Protein AF-A0A024HM23-F1 (afdb_monomer_lite)

Organism: Pseudomonas knackmussii (strain DSM 6978 / CCUG 54928 / LMG 23759 / B13) (NCBI:txid1301098)

Structure (mmCIF, N/CA/C/O backbone):
data_AF-A0A024HM23-F1
#
_entry.id   AF-A0A024HM23-F1
#
loop_
_atom_site.group_PDB
_atom_site.id
_atom_site.type_symbol
_atom_site.label_atom_id
_atom_site.label_alt_id
_atom_site.label_comp_id
_atom_site.label_asym_id
_atom_site.label_entity_id
_atom_site.label_seq_id
_atom_site.pdbx_PDB_ins_code
_atom_site.Cartn_x
_atom_site.Cartn_y
_atom_site.Cartn_z
_atom_site.occupancy
_atom_site.B_iso_or_equiv
_atom_site.auth_seq_id
_atom_site.auth_comp_id
_atom_site.auth_asym_id
_atom_site.auth_atom_id
_atom_site.pdbx_PDB_model_num
ATOM 1 N N . MET A 1 1 ? -0.822 13.086 4.272 1.00 72.69 1 MET A N 1
ATOM 2 C CA . MET A 1 1 ? -1.415 11.740 4.347 1.00 72.69 1 MET A CA 1
ATOM 3 C C . MET A 1 1 ? -2.285 11.581 3.120 1.00 72.69 1 MET A C 1
ATOM 5 O O . MET A 1 1 ? -3.095 12.467 2.855 1.00 72.69 1 MET A O 1
ATOM 9 N N . ALA A 1 2 ? -2.054 10.538 2.334 1.00 81.75 2 ALA A N 1
ATOM 10 C CA . ALA A 1 2 ? -2.765 10.312 1.089 1.00 81.75 2 ALA A CA 1
ATOM 11 C C . ALA A 1 2 ? -4.104 9.614 1.351 1.00 81.75 2 ALA A C 1
ATOM 13 O O . ALA A 1 2 ? -4.236 8.798 2.263 1.00 81.75 2 ALA A O 1
ATOM 14 N N . HIS A 1 3 ? -5.097 9.933 0.527 1.00 86.19 3 HIS A N 1
ATOM 15 C CA . HIS A 1 3 ? -6.366 9.220 0.487 1.00 86.19 3 HIS A CA 1
ATOM 16 C C . HIS A 1 3 ? -6.540 8.633 -0.907 1.00 86.19 3 HIS A C 1
ATOM 18 O O . HIS A 1 3 ? -6.420 9.355 -1.898 1.00 86.19 3 HIS A O 1
ATOM 24 N N . PHE A 1 4 ? -6.790 7.329 -0.980 1.00 91.69 4 PHE A N 1
ATOM 25 C CA . PHE A 1 4 ? -6.980 6.633 -2.243 1.00 91.69 4 PHE A CA 1
ATOM 26 C C . PHE A 1 4 ? -8.408 6.109 -2.334 1.00 91.69 4 PHE A C 1
ATOM 28 O O . PHE A 1 4 ? -8.883 5.397 -1.453 1.00 91.69 4 PHE A O 1
ATOM 35 N N . GLU A 1 5 ? -9.067 6.412 -3.446 1.00 93.12 5 GLU A N 1
ATOM 36 C CA . GLU A 1 5 ? -10.294 5.725 -3.835 1.00 93.12 5 GLU A CA 1
ATOM 37 C C . GLU A 1 5 ? -9.961 4.318 -4.339 1.00 93.12 5 GLU A C 1
ATOM 39 O O . GLU A 1 5 ? -8.938 4.111 -5.001 1.00 93.12 5 GLU A O 1
ATOM 44 N N . LEU A 1 6 ? -10.846 3.350 -4.083 1.00 92.50 6 LEU A N 1
ATOM 45 C CA . LEU A 1 6 ? -10.607 1.945 -4.427 1.00 92.50 6 LEU A CA 1
ATOM 46 C C . LEU A 1 6 ? -10.224 1.720 -5.908 1.00 92.50 6 LEU A C 1
ATOM 48 O O . LEU A 1 6 ? -9.240 1.019 -6.147 1.00 92.50 6 LEU A O 1
ATOM 52 N N . PRO A 1 7 ? -10.904 2.312 -6.914 1.00 96.38 7 PRO A N 1
ATOM 53 C CA . PRO A 1 7 ? -10.519 2.125 -8.315 1.00 96.38 7 PRO A CA 1
ATOM 54 C C . PRO A 1 7 ? -9.100 2.624 -8.616 1.00 96.38 7 PRO A C 1
ATOM 56 O O . PRO A 1 7 ? -8.348 1.962 -9.331 1.00 96.38 7 PRO A O 1
ATOM 59 N N . SER A 1 8 ? -8.717 3.763 -8.035 1.00 95.00 8 SER A N 1
ATOM 60 C CA . SER A 1 8 ? -7.384 4.347 -8.199 1.00 95.00 8 SER A CA 1
ATOM 61 C C . SER A 1 8 ? -6.315 3.493 -7.520 1.00 95.00 8 SER A C 1
ATOM 63 O O . SER A 1 8 ? -5.261 3.267 -8.104 1.00 95.00 8 SER A O 1
ATOM 65 N N . ALA A 1 9 ? -6.597 2.964 -6.325 1.00 95.94 9 ALA A N 1
ATOM 66 C CA . ALA A 1 9 ? -5.700 2.054 -5.615 1.00 95.94 9 ALA A CA 1
ATOM 67 C C . ALA A 1 9 ? -5.495 0.734 -6.380 1.00 95.94 9 ALA A C 1
ATOM 69 O O . ALA A 1 9 ? -4.367 0.268 -6.520 1.00 95.94 9 ALA A O 1
ATOM 70 N N . ILE A 1 10 ? -6.567 0.156 -6.934 1.00 97.06 10 ILE A N 1
ATOM 71 C CA . ILE A 1 10 ? -6.495 -1.065 -7.753 1.00 97.06 10 ILE A CA 1
ATOM 72 C C . ILE A 1 10 ? -5.666 -0.832 -9.020 1.00 97.06 10 ILE A C 1
ATOM 74 O O . ILE A 1 10 ? -4.882 -1.697 -9.404 1.00 97.06 10 ILE A O 1
ATOM 78 N N . ALA A 1 11 ? -5.788 0.336 -9.657 1.00 97.44 11 ALA A N 1
ATOM 79 C CA . ALA A 1 11 ? -5.021 0.668 -10.860 1.00 97.44 11 ALA A CA 1
ATOM 80 C C . ALA A 1 11 ? -3.495 0.726 -10.628 1.00 97.44 11 ALA A C 1
ATOM 82 O O . ALA A 1 11 ? -2.725 0.659 -11.590 1.00 97.44 11 ALA A O 1
ATOM 83 N N . LEU A 1 12 ? -3.057 0.830 -9.368 1.00 97.25 12 LEU A N 1
ATOM 84 C CA . LEU A 1 12 ? -1.647 0.813 -8.980 1.00 97.25 12 LEU A CA 1
ATOM 85 C C . LEU A 1 12 ? -1.087 -0.603 -8.770 1.00 97.25 12 LEU A C 1
ATOM 87 O O . LEU A 1 12 ? 0.129 -0.756 -8.659 1.00 97.25 12 LEU A O 1
ATOM 91 N N . LEU A 1 13 ? -1.925 -1.646 -8.743 1.00 97.62 13 LEU A N 1
ATOM 92 C CA . LEU A 1 13 ? -1.455 -3.027 -8.608 1.00 97.62 13 LEU A CA 1
ATOM 93 C C . LEU A 1 13 ? -0.494 -3.395 -9.742 1.00 97.62 13 LEU A C 1
ATOM 95 O O . LEU A 1 13 ? -0.763 -3.172 -10.924 1.00 97.62 13 LEU A O 1
ATOM 99 N N . GLY A 1 14 ? 0.647 -3.977 -9.381 1.00 96.62 14 GLY A N 1
ATOM 100 C CA . GLY A 1 14 ? 1.699 -4.306 -10.330 1.00 96.62 14 GLY A CA 1
ATOM 101 C C . GLY A 1 14 ? 2.336 -3.071 -10.971 1.00 96.62 14 GLY A C 1
ATOM 102 O O . GLY A 1 14 ? 2.848 -3.167 -12.086 1.00 96.62 14 GLY A O 1
ATOM 103 N N . LYS A 1 15 ? 2.304 -1.906 -10.324 1.00 97.50 15 LYS A N 1
ATOM 104 C CA . LYS A 1 15 ? 3.129 -0.752 -10.697 1.00 97.50 15 LYS A CA 1
ATOM 105 C C . LYS A 1 15 ? 4.306 -0.631 -9.748 1.00 97.50 15 LYS A C 1
ATOM 107 O O . LYS A 1 15 ? 4.230 -1.021 -8.584 1.00 97.50 15 LYS A O 1
ATOM 112 N N . THR A 1 16 ? 5.398 -0.108 -10.285 1.00 97.06 16 THR A N 1
ATOM 113 C CA . THR A 1 16 ? 6.493 0.391 -9.469 1.00 97.06 16 THR A CA 1
ATOM 114 C C . THR A 1 16 ? 6.201 1.850 -9.161 1.00 97.06 16 THR A C 1
ATOM 116 O O . THR A 1 16 ? 5.766 2.600 -10.039 1.00 97.06 16 THR A O 1
ATOM 119 N N . VAL A 1 17 ? 6.368 2.225 -7.902 1.00 96.06 17 VAL A N 1
ATOM 120 C CA . VAL A 1 17 ? 6.064 3.562 -7.415 1.00 96.06 17 VAL A CA 1
ATOM 121 C C . VAL A 1 17 ? 7.218 4.093 -6.586 1.00 96.06 17 VAL A C 1
ATOM 123 O O . VAL A 1 17 ? 7.861 3.351 -5.849 1.00 96.06 17 VAL A O 1
ATOM 126 N N . GLU A 1 18 ? 7.449 5.390 -6.704 1.00 95.62 18 GLU A N 1
ATOM 127 C CA . GLU A 1 18 ? 8.206 6.163 -5.733 1.00 95.62 18 GLU A CA 1
ATOM 128 C C . GLU A 1 18 ? 7.224 6.705 -4.694 1.00 95.62 18 GLU A C 1
ATOM 130 O O . GLU A 1 18 ? 6.183 7.275 -5.047 1.00 95.62 18 GLU A O 1
ATOM 135 N N . VAL A 1 19 ? 7.537 6.492 -3.420 1.00 94.19 19 VAL A N 1
ATOM 136 C CA . VAL A 1 19 ? 6.688 6.875 -2.295 1.00 94.19 19 VAL A CA 1
ATOM 137 C C . VAL A 1 19 ? 7.468 7.806 -1.388 1.00 94.19 19 VAL A C 1
ATOM 139 O O . VAL A 1 19 ? 8.563 7.483 -0.942 1.00 94.19 19 VAL A O 1
ATOM 142 N N . GLU A 1 20 ? 6.874 8.958 -1.107 1.00 93.94 20 GLU A N 1
ATOM 143 C CA . GLU A 1 20 ? 7.336 9.888 -0.089 1.00 93.94 20 GLU A CA 1
ATOM 144 C C . GLU A 1 20 ? 6.573 9.593 1.206 1.00 93.94 20 GLU A C 1
ATOM 146 O O . GLU A 1 20 ? 5.339 9.662 1.225 1.00 93.94 20 GLU A O 1
ATOM 151 N N . LEU A 1 21 ? 7.287 9.262 2.279 1.00 90.94 21 LEU A N 1
ATOM 152 C CA . LEU A 1 21 ? 6.723 8.889 3.573 1.00 90.94 21 LEU A CA 1
ATOM 153 C C . LEU A 1 21 ? 6.874 10.005 4.603 1.00 90.94 21 LEU A C 1
ATOM 155 O O . LEU A 1 21 ? 7.898 10.682 4.672 1.00 90.94 21 LEU A O 1
ATOM 159 N N . THR A 1 22 ? 5.852 10.162 5.441 1.00 83.50 22 THR A N 1
ATOM 160 C CA . THR A 1 22 ? 5.917 10.992 6.646 1.00 83.50 22 THR A CA 1
ATOM 161 C C . THR A 1 22 ? 6.456 10.159 7.801 1.00 83.50 22 THR A C 1
ATOM 163 O O . THR A 1 22 ? 5.888 9.114 8.118 1.00 83.50 22 THR A O 1
ATOM 166 N N . TRP A 1 23 ? 7.507 10.639 8.460 1.00 76.94 23 TRP A N 1
ATOM 167 C CA . TRP A 1 23 ? 8.007 10.084 9.715 1.00 76.94 23 TRP A CA 1
ATOM 168 C C . TRP A 1 23 ? 7.745 11.101 10.825 1.00 76.94 23 TRP A C 1
ATOM 170 O O . TRP A 1 23 ? 8.086 12.269 10.684 1.00 76.94 23 TRP A O 1
ATOM 180 N N . GLU A 1 24 ? 7.087 10.691 11.913 1.00 69.62 24 GLU A N 1
ATOM 181 C CA . GLU A 1 24 ? 6.734 11.623 13.000 1.00 69.62 24 GLU A CA 1
ATOM 182 C C . GLU A 1 24 ? 7.973 12.198 13.705 1.00 69.62 24 GLU A C 1
ATOM 184 O O . GLU A 1 24 ? 7.928 13.305 14.239 1.00 69.62 24 GLU A O 1
ATOM 189 N N . GLU A 1 25 ? 9.083 11.459 13.672 1.00 74.38 25 GLU A N 1
ATOM 190 C CA . GLU A 1 25 ? 10.328 11.787 14.370 1.00 74.38 25 GLU A CA 1
ATOM 191 C C . GLU A 1 25 ? 11.355 12.518 13.487 1.00 74.38 25 GLU A C 1
ATOM 193 O O . GLU A 1 25 ? 12.297 13.104 14.022 1.00 74.38 25 GLU A O 1
ATOM 198 N N . ASP A 1 26 ? 11.174 12.532 12.159 1.00 69.56 26 ASP A N 1
ATOM 199 C CA . ASP A 1 26 ? 12.109 13.150 11.213 1.00 69.56 26 ASP A CA 1
ATOM 200 C C . ASP A 1 26 ? 11.378 14.112 10.254 1.00 69.56 26 ASP A C 1
ATOM 202 O O . ASP A 1 26 ? 10.492 13.692 9.504 1.00 69.56 26 ASP A O 1
ATOM 206 N N . PRO A 1 27 ? 11.724 15.416 10.242 1.00 66.62 27 PRO A N 1
ATOM 207 C CA . PRO A 1 27 ? 11.143 16.364 9.297 1.00 66.62 27 PRO A CA 1
ATOM 208 C C . PRO A 1 27 ? 11.529 16.089 7.835 1.00 66.62 27 PRO A C 1
ATOM 210 O O . PRO A 1 27 ? 10.880 16.637 6.936 1.00 66.62 27 PRO A O 1
ATOM 213 N N . GLN A 1 28 ? 12.575 15.299 7.568 1.00 71.88 28 GLN A N 1
ATOM 214 C CA . GLN A 1 28 ? 12.924 14.894 6.212 1.00 71.88 28 GLN A CA 1
ATOM 215 C C . GLN A 1 28 ? 12.086 13.683 5.780 1.00 71.88 28 GLN A C 1
ATOM 217 O O . GLN A 1 28 ? 12.108 12.642 6.432 1.00 71.88 28 GLN A O 1
ATOM 222 N N . PRO A 1 29 ? 11.344 13.793 4.665 1.00 75.00 29 PRO A N 1
ATOM 223 C CA . PRO A 1 29 ? 10.572 12.673 4.164 1.00 75.00 29 PRO A CA 1
ATOM 224 C C . PRO A 1 29 ? 11.504 11.568 3.662 1.00 75.00 29 PRO A C 1
ATOM 226 O O . PRO A 1 29 ? 12.400 11.817 2.851 1.00 75.00 29 PRO A O 1
ATOM 229 N N . LEU A 1 30 ? 11.257 10.337 4.104 1.00 85.00 30 LEU A N 1
ATOM 230 C CA . LEU A 1 30 ? 11.888 9.162 3.516 1.00 85.00 30 LEU A CA 1
ATOM 231 C C . LEU A 1 30 ? 11.282 8.924 2.129 1.00 85.00 30 LEU A C 1
ATOM 233 O O . LEU A 1 30 ? 10.059 8.888 1.986 1.00 85.00 30 LEU A O 1
ATOM 237 N N . VAL A 1 31 ? 12.129 8.744 1.117 1.00 89.38 31 VAL A N 1
ATOM 238 C CA . VAL A 1 31 ? 11.702 8.379 -0.239 1.00 89.38 31 VAL A CA 1
ATOM 239 C C . VAL A 1 31 ? 12.182 6.968 -0.541 1.00 89.38 31 VAL A C 1
ATOM 241 O O . VAL A 1 31 ? 13.373 6.689 -0.416 1.00 89.38 31 VAL A O 1
ATOM 244 N N . CYS A 1 32 ? 11.269 6.088 -0.946 1.00 89.31 32 CYS A N 1
ATOM 245 C CA . CYS A 1 32 ? 11.587 4.715 -1.334 1.00 89.31 32 CYS A CA 1
ATOM 246 C C . CYS A 1 32 ? 10.913 4.325 -2.655 1.00 89.31 32 CYS A C 1
ATOM 248 O O . CYS A 1 32 ? 9.883 4.887 -3.040 1.00 89.31 32 CYS A O 1
ATOM 250 N N . GLN A 1 33 ? 11.504 3.356 -3.357 1.00 93.69 33 GLN A N 1
ATOM 251 C CA . GLN A 1 33 ? 10.938 2.772 -4.570 1.00 93.69 33 GLN A CA 1
ATOM 252 C C . GLN A 1 33 ? 10.449 1.364 -4.272 1.00 93.69 33 GLN A C 1
ATOM 254 O O . GLN A 1 33 ? 11.192 0.518 -3.790 1.00 93.69 33 GLN A O 1
ATOM 259 N N . THR A 1 34 ? 9.183 1.100 -4.566 1.00 95.25 34 THR A N 1
ATOM 260 C CA . THR A 1 34 ? 8.584 -0.185 -4.229 1.00 95.25 34 THR A CA 1
ATOM 261 C C . THR A 1 34 ? 7.583 -0.641 -5.277 1.00 95.25 34 THR A C 1
ATOM 263 O O . THR A 1 34 ? 7.011 0.151 -6.033 1.00 95.25 34 THR A O 1
ATOM 266 N N . ARG A 1 35 ? 7.374 -1.952 -5.355 1.00 96.75 35 ARG A N 1
ATOM 267 C CA . ARG A 1 35 ? 6.396 -2.582 -6.239 1.00 96.75 35 ARG A CA 1
ATOM 268 C C . ARG A 1 35 ? 5.116 -2.845 -5.463 1.00 96.75 35 ARG A C 1
ATOM 270 O O . ARG A 1 35 ? 5.137 -3.600 -4.498 1.00 96.75 35 ARG A O 1
ATOM 277 N N . ILE A 1 36 ? 3.985 -2.316 -5.923 1.00 97.50 36 ILE A N 1
ATOM 278 C CA . ILE A 1 36 ? 2.686 -2.635 -5.318 1.00 97.50 36 ILE A CA 1
ATOM 279 C C . ILE A 1 36 ? 2.236 -4.015 -5.804 1.00 97.50 36 ILE A C 1
ATOM 281 O O . ILE A 1 36 ? 2.086 -4.244 -7.006 1.00 97.50 36 ILE A O 1
ATOM 285 N N . VAL A 1 37 ? 1.992 -4.931 -4.870 1.00 97.19 37 VAL A N 1
ATOM 286 C CA . VAL A 1 37 ? 1.591 -6.323 -5.147 1.00 97.19 37 VAL A CA 1
ATOM 287 C C . VAL A 1 37 ? 0.226 -6.690 -4.566 1.00 97.19 37 VAL A C 1
ATOM 289 O O . VAL A 1 37 ? -0.346 -7.708 -4.948 1.00 97.19 37 VAL A O 1
ATOM 292 N N . GLY A 1 38 ? -0.330 -5.855 -3.691 1.00 97.81 38 GLY A N 1
ATOM 293 C CA . GLY A 1 38 ? -1.660 -6.047 -3.124 1.00 97.81 38 GLY A CA 1
ATOM 294 C C . GLY A 1 38 ? -2.174 -4.797 -2.419 1.00 97.81 38 GLY A C 1
ATOM 295 O O . GLY A 1 38 ? -1.495 -3.772 -2.366 1.00 97.81 38 GLY A O 1
ATOM 296 N N . LEU A 1 39 ? -3.383 -4.890 -1.873 1.00 96.88 39 LEU A N 1
ATOM 297 C CA . LEU A 1 39 ? -3.944 -3.876 -0.988 1.00 96.88 39 LEU A CA 1
ATOM 298 C C . LEU A 1 39 ? -4.860 -4.512 0.058 1.00 96.88 39 LEU A C 1
ATOM 300 O O . LEU A 1 39 ? -5.537 -5.502 -0.227 1.00 96.88 39 LEU A O 1
ATOM 304 N N . ALA A 1 40 ? -4.922 -3.894 1.231 1.00 96.50 40 ALA A N 1
ATOM 305 C CA . ALA A 1 40 ? -5.971 -4.106 2.213 1.00 96.50 40 ALA A CA 1
ATOM 306 C C . ALA A 1 40 ? -6.873 -2.870 2.242 1.00 96.50 40 ALA A C 1
ATOM 308 O O . ALA A 1 40 ? -6.398 -1.735 2.324 1.00 96.50 40 ALA A O 1
ATOM 309 N N . ILE A 1 41 ? -8.185 -3.088 2.161 1.00 94.75 41 ILE A N 1
ATOM 310 C CA . ILE A 1 41 ? -9.179 -2.012 2.155 1.00 94.75 41 ILE A CA 1
ATOM 311 C C . ILE A 1 41 ? -9.794 -1.832 3.534 1.00 94.75 41 ILE A C 1
ATOM 313 O O . ILE A 1 41 ? -9.891 -2.781 4.313 1.00 94.75 41 ILE A O 1
ATOM 317 N N . LYS A 1 42 ? -10.267 -0.615 3.805 1.00 94.00 42 LYS A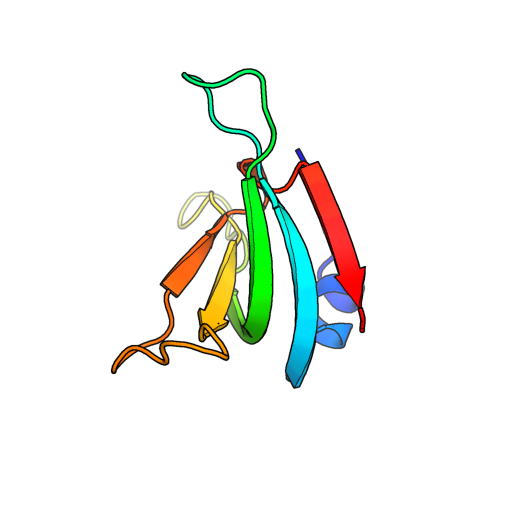 N 1
ATOM 318 C CA . LYS A 1 42 ? -11.080 -0.347 4.986 1.00 94.00 42 LYS A CA 1
ATOM 319 C C . LYS A 1 42 ? -12.386 -1.142 4.914 1.00 94.00 42 LYS A C 1
ATOM 321 O O . LYS A 1 42 ? -13.084 -1.109 3.901 1.00 94.00 42 LYS A O 1
ATOM 326 N N . VAL A 1 43 ? -12.726 -1.796 6.018 1.00 94.69 43 VAL A N 1
ATOM 327 C CA . VAL A 1 43 ? -14.021 -2.428 6.265 1.00 94.69 43 VAL A CA 1
ATOM 328 C C . VAL A 1 43 ? -14.507 -1.924 7.615 1.00 94.69 43 VAL A C 1
ATOM 330 O O . VAL A 1 43 ? -13.916 -2.250 8.643 1.00 94.69 43 VAL A O 1
ATOM 333 N N . GLU A 1 44 ? -15.553 -1.100 7.599 1.00 93.00 44 GLU A N 1
ATOM 334 C CA . GLU A 1 44 ? -16.043 -0.393 8.785 1.00 93.00 44 GLU A CA 1
ATOM 335 C C . GLU A 1 44 ? -16.332 -1.353 9.949 1.00 93.00 44 GLU A C 1
ATOM 337 O O . GLU A 1 44 ? -17.055 -2.340 9.800 1.00 93.00 44 GLU A O 1
ATOM 342 N N . GLY A 1 45 ? -15.726 -1.075 11.106 1.00 94.50 45 GLY A N 1
ATOM 343 C CA . GLY A 1 45 ? -15.866 -1.877 12.324 1.00 94.50 45 GLY A CA 1
ATOM 344 C C . GLY A 1 45 ? -15.034 -3.165 12.355 1.00 94.50 45 GLY A C 1
ATOM 345 O O . GLY A 1 45 ? -15.078 -3.879 13.355 1.00 94.50 45 GLY A O 1
ATOM 346 N N . ILE A 1 46 ? -14.273 -3.466 11.297 1.00 96.19 46 ILE A N 1
ATOM 347 C CA . ILE A 1 46 ? -13.415 -4.660 11.202 1.00 96.19 46 ILE A CA 1
ATOM 348 C C . ILE A 1 46 ? -11.954 -4.261 11.000 1.00 96.19 46 ILE A C 1
ATOM 350 O O . ILE A 1 46 ? -11.072 -4.746 11.7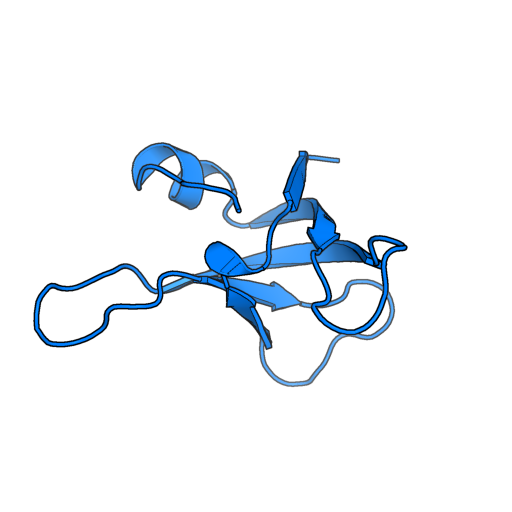07 1.00 96.19 46 ILE A O 1
ATOM 354 N N . TYR A 1 47 ? -11.690 -3.385 10.033 1.00 94.62 47 TYR A N 1
ATOM 355 C CA . TYR A 1 47 ? -10.345 -2.969 9.669 1.00 94.62 47 TYR A CA 1
ATOM 356 C C . TYR A 1 47 ? -10.339 -1.524 9.175 1.00 94.62 47 TYR A C 1
ATOM 358 O O . TYR A 1 47 ? -10.956 -1.204 8.163 1.00 94.62 47 TYR A O 1
ATOM 366 N N . GLU A 1 48 ? -9.623 -0.649 9.876 1.00 94.38 48 GLU A N 1
ATOM 367 C CA . GLU A 1 48 ? -9.721 0.806 9.681 1.00 94.38 48 GLU A CA 1
ATOM 368 C C . GLU A 1 48 ? -8.499 1.430 8.990 1.00 94.38 48 GLU A C 1
ATOM 370 O O . GLU A 1 48 ? -8.526 2.614 8.663 1.00 94.38 48 GLU A O 1
ATOM 375 N N . ASN A 1 49 ? -7.443 0.647 8.737 1.00 94.88 49 ASN A N 1
ATOM 376 C CA . ASN A 1 49 ? -6.133 1.153 8.312 1.00 94.88 49 ASN A CA 1
ATOM 377 C C . ASN A 1 49 ? -5.763 0.680 6.896 1.00 94.88 49 ASN A C 1
ATOM 379 O O . ASN A 1 49 ? -4.899 -0.183 6.745 1.00 94.88 49 ASN A O 1
ATOM 383 N N . PRO A 1 50 ? -6.411 1.204 5.841 1.00 96.31 50 PRO A N 1
ATOM 384 C CA . PRO A 1 50 ? -6.128 0.772 4.480 1.00 96.31 50 PRO A CA 1
ATOM 385 C C . PRO A 1 50 ? -4.658 1.015 4.109 1.00 96.31 50 PRO A C 1
ATOM 387 O O . PRO A 1 50 ? -4.058 2.035 4.471 1.00 96.31 50 PRO A O 1
ATOM 390 N N . HIS A 1 51 ? -4.080 0.058 3.390 1.00 97.31 51 HIS A N 1
ATOM 391 C CA . HIS A 1 51 ? -2.664 0.052 3.042 1.00 97.31 51 HIS A CA 1
ATOM 392 C C . HIS A 1 51 ? -2.409 -0.727 1.751 1.00 97.31 51 HIS A C 1
ATOM 394 O O . HIS A 1 51 ? -3.210 -1.570 1.337 1.00 97.31 51 HIS A O 1
ATOM 400 N N . PHE A 1 52 ? -1.278 -0.447 1.111 1.00 97.62 52 PHE A N 1
ATOM 401 C CA . PHE A 1 52 ? -0.752 -1.294 0.044 1.00 97.62 52 PHE A CA 1
ATOM 402 C C . PHE A 1 52 ? 0.115 -2.402 0.628 1.00 97.62 52 PHE A C 1
ATOM 404 O O . PHE A 1 52 ? 0.752 -2.213 1.657 1.00 97.62 52 PHE A O 1
ATOM 411 N N . LEU A 1 53 ? 0.167 -3.534 -0.063 1.00 97.69 53 LEU A N 1
ATOM 412 C CA . LEU A 1 53 ? 1.201 -4.538 0.141 1.00 97.69 53 LEU A CA 1
ATOM 413 C C . LEU A 1 53 ? 2.280 -4.314 -0.906 1.00 97.69 53 LEU A C 1
ATOM 415 O O . LEU A 1 53 ? 1.972 -4.289 -2.106 1.00 97.69 53 LEU A O 1
ATOM 419 N N . THR A 1 54 ? 3.517 -4.137 -0.463 1.00 96.62 54 THR A N 1
ATOM 420 C CA . THR A 1 54 ? 4.612 -3.715 -1.330 1.00 96.62 54 THR A CA 1
ATOM 421 C C . THR A 1 54 ? 5.854 -4.580 -1.170 1.00 96.62 54 THR A C 1
ATOM 423 O O . THR A 1 54 ? 6.064 -5.199 -0.133 1.00 96.62 54 THR A O 1
ATOM 426 N N . VAL A 1 55 ? 6.667 -4.659 -2.219 1.00 95.62 55 VAL A N 1
ATOM 427 C CA . VAL A 1 55 ? 7.949 -5.374 -2.209 1.00 95.62 55 VAL A CA 1
ATOM 428 C C . VAL A 1 55 ? 9.031 -4.401 -2.642 1.00 95.62 55 VAL A C 1
ATOM 430 O O . VAL A 1 55 ? 8.913 -3.787 -3.707 1.00 95.62 55 VAL A O 1
ATOM 433 N N . ASP A 1 56 ? 10.057 -4.253 -1.809 1.00 90.12 56 ASP A N 1
ATOM 434 C CA . ASP A 1 56 ? 11.251 -3.488 -2.155 1.00 90.12 56 ASP A CA 1
ATOM 435 C C . ASP A 1 56 ? 11.934 -4.103 -3.387 1.00 90.12 56 ASP A C 1
ATOM 437 O O . ASP A 1 56 ? 11.988 -5.325 -3.553 1.00 90.12 56 ASP A O 1
ATOM 441 N N . ILE A 1 57 ? 12.368 -3.246 -4.306 1.00 83.88 57 ILE A N 1
ATOM 442 C CA . ILE A 1 57 ? 12.945 -3.675 -5.583 1.00 83.88 57 ILE A CA 1
ATOM 443 C C . ILE A 1 57 ? 14.427 -4.016 -5.438 1.00 83.88 57 ILE A C 1
ATOM 445 O O . ILE A 1 57 ? 14.906 -4.913 -6.136 1.00 83.88 57 ILE A O 1
ATOM 449 N N . ASP A 1 58 ? 15.122 -3.332 -4.536 1.00 83.12 58 ASP A N 1
ATOM 450 C CA . ASP A 1 58 ? 16.549 -3.492 -4.297 1.00 83.12 58 ASP A CA 1
ATOM 451 C C . ASP A 1 58 ? 16.806 -4.599 -3.264 1.00 83.12 58 ASP A C 1
ATOM 453 O O . ASP A 1 58 ? 17.735 -5.395 -3.420 1.00 83.12 58 ASP A O 1
ATOM 457 N N . GLU A 1 59 ? 15.934 -4.720 -2.259 1.00 83.81 59 GLU A N 1
ATOM 458 C CA . GLU A 1 59 ? 16.030 -5.716 -1.187 1.00 83.81 59 GLU A CA 1
ATOM 459 C C . GLU A 1 59 ? 14.703 -6.473 -0.970 1.00 83.81 59 GLU A C 1
ATOM 461 O O . GLU A 1 59 ? 14.044 -6.322 0.062 1.00 83.81 59 GLU A O 1
ATOM 466 N N . PRO A 1 60 ? 14.278 -7.330 -1.921 1.00 78.62 60 PRO A N 1
ATOM 467 C CA . PRO A 1 60 ? 13.001 -8.025 -1.826 1.00 78.62 60 PRO A CA 1
ATOM 468 C C . PRO A 1 60 ? 12.969 -8.969 -0.620 1.00 78.62 60 PRO A C 1
ATOM 470 O O . PRO A 1 60 ? 13.683 -9.976 -0.552 1.00 78.62 60 PRO A O 1
ATOM 473 N N . SER A 1 61 ? 12.086 -8.667 0.326 1.00 83.75 61 SER A N 1
ATOM 474 C CA . SER A 1 61 ? 11.811 -9.518 1.475 1.00 83.75 61 SER A CA 1
ATOM 475 C C . SER A 1 61 ? 10.981 -10.748 1.073 1.00 83.75 61 SER A C 1
ATOM 477 O O . SER A 1 61 ? 10.392 -10.840 -0.007 1.00 83.75 61 SER A O 1
ATOM 479 N N . ARG A 1 62 ? 10.945 -11.761 1.950 1.00 87.94 62 ARG A N 1
ATOM 480 C CA . ARG A 1 62 ? 10.227 -13.023 1.686 1.00 87.94 62 ARG A CA 1
ATOM 481 C C . ARG A 1 62 ? 8.712 -12.828 1.524 1.00 87.94 62 ARG A C 1
ATOM 483 O O . ARG A 1 62 ? 8.072 -13.638 0.854 1.00 87.94 62 ARG A O 1
ATOM 490 N N . TYR A 1 63 ? 8.148 -11.808 2.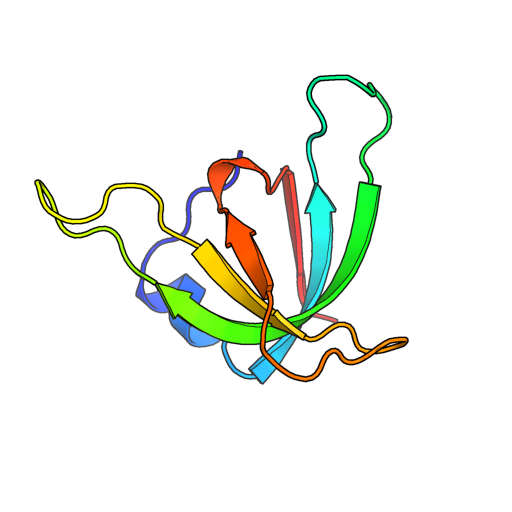165 1.00 92.94 63 TYR A N 1
ATOM 491 C CA . TYR A 1 63 ? 6.721 -11.500 2.157 1.00 92.94 63 TYR A CA 1
ATOM 492 C C . TYR A 1 63 ? 6.523 -9.996 1.959 1.00 92.94 63 TYR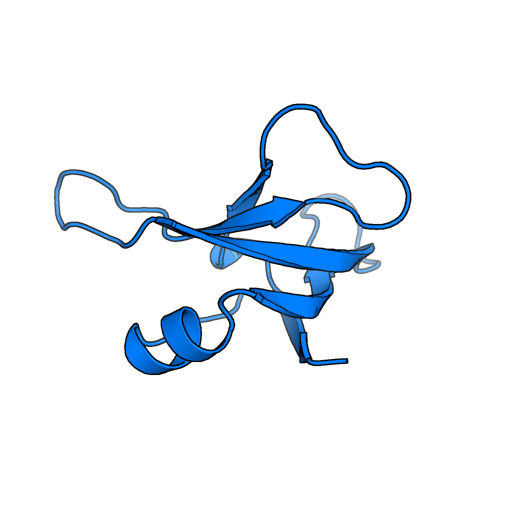 A C 1
ATOM 494 O O . TYR A 1 63 ? 7.346 -9.241 2.459 1.00 92.94 63 TYR A O 1
ATOM 502 N N . PRO A 1 64 ? 5.443 -9.557 1.289 1.00 95.62 64 PRO A N 1
ATOM 503 C CA . PRO A 1 64 ? 5.172 -8.134 1.118 1.00 95.62 64 PRO A CA 1
ATOM 504 C C . PRO A 1 64 ? 5.027 -7.398 2.452 1.00 95.62 64 PRO A C 1
ATOM 506 O O . PRO A 1 64 ? 4.489 -7.948 3.413 1.00 95.62 64 PRO A O 1
ATOM 509 N N . GLU A 1 65 ? 5.452 -6.142 2.465 1.00 94.81 65 GLU A N 1
ATOM 510 C CA . GLU A 1 65 ? 5.361 -5.238 3.609 1.00 94.81 65 GLU A CA 1
ATOM 511 C C . GLU A 1 65 ? 4.132 -4.332 3.507 1.00 94.81 65 GLU A C 1
ATOM 513 O O . GLU A 1 65 ? 3.616 -4.073 2.416 1.00 94.81 65 GLU A O 1
ATOM 518 N N . GLU A 1 66 ? 3.646 -3.868 4.657 1.00 96.06 66 GLU A N 1
ATOM 519 C CA . GLU A 1 66 ? 2.482 -2.989 4.751 1.00 96.06 66 GLU A CA 1
ATOM 520 C C . GLU A 1 66 ? 2.897 -1.525 4.558 1.00 96.06 66 GLU A C 1
ATOM 522 O O . GLU A 1 66 ? 3.727 -0.993 5.291 1.00 96.06 66 GLU A O 1
ATOM 527 N N . LEU A 1 67 ? 2.268 -0.850 3.598 1.00 95.00 67 LEU A N 1
ATOM 528 C CA . LEU A 1 67 ? 2.460 0.568 3.316 1.00 95.00 67 LEU A CA 1
ATOM 529 C C . LEU A 1 67 ? 1.160 1.334 3.56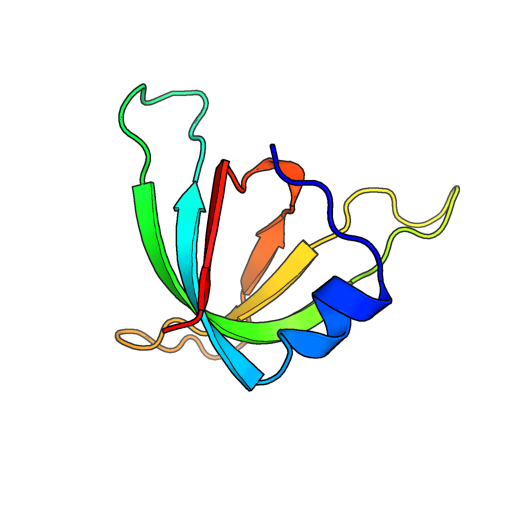9 1.00 95.00 67 LEU A C 1
ATOM 531 O O . LEU A 1 67 ? 0.287 1.433 2.693 1.00 95.00 67 LEU A O 1
ATOM 535 N N . PHE A 1 68 ? 1.011 1.865 4.780 1.00 95.06 68 PHE A N 1
ATOM 536 C CA . PHE A 1 68 ? -0.220 2.527 5.199 1.00 95.06 68 PHE A CA 1
ATOM 537 C C . PHE A 1 68 ? -0.440 3.847 4.471 1.00 95.06 68 PHE A C 1
ATOM 539 O O . PHE A 1 68 ? 0.446 4.696 4.396 1.00 95.06 68 PHE A O 1
ATOM 546 N N . TRP A 1 69 ? -1.666 4.075 3.990 1.00 94.94 69 TRP A N 1
ATOM 547 C CA . TRP A 1 69 ? -2.007 5.319 3.286 1.00 94.94 69 TRP A CA 1
ATOM 548 C C . TRP A 1 69 ? -1.817 6.558 4.164 1.00 94.94 69 TRP A C 1
ATOM 550 O O . TRP A 1 69 ? -1.468 7.636 3.678 1.00 94.94 69 TRP A O 1
ATOM 560 N N . SER A 1 70 ? -1.983 6.380 5.475 1.00 92.69 70 SER A N 1
ATOM 561 C CA . SER A 1 70 ? -1.711 7.391 6.489 1.00 92.69 70 SER A CA 1
ATOM 562 C C . SER A 1 70 ? -0.259 7.876 6.467 1.00 92.69 70 SER A C 1
ATOM 564 O O . SER A 1 70 ? -0.017 9.063 6.658 1.00 92.69 70 SER A O 1
ATOM 566 N N . GLN A 1 71 ? 0.695 6.997 6.172 1.00 92.00 71 GLN A N 1
ATOM 567 C CA . GLN A 1 7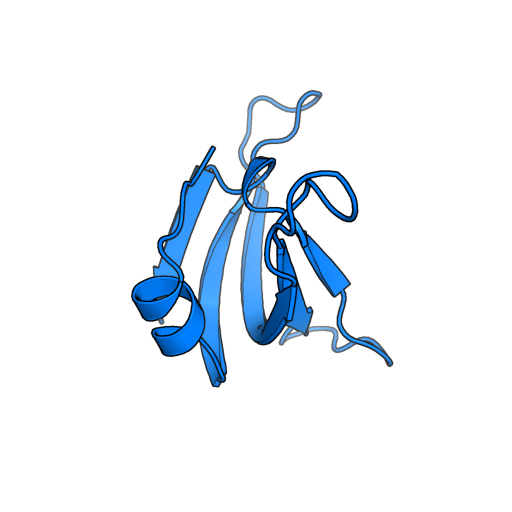1 ? 2.123 7.315 6.147 1.00 92.00 71 GLN A CA 1
ATOM 568 C C . GLN A 1 71 ? 2.569 7.913 4.811 1.00 92.00 71 GLN A C 1
ATOM 570 O O . GLN A 1 71 ? 3.625 8.534 4.740 1.00 92.00 71 GLN A O 1
ATOM 575 N N . ILE A 1 72 ? 1.765 7.782 3.754 1.00 93.94 72 ILE A N 1
ATOM 576 C CA . ILE A 1 72 ? 2.097 8.304 2.428 1.00 93.94 72 ILE A CA 1
ATOM 577 C C . ILE A 1 72 ? 1.853 9.818 2.392 1.00 93.94 72 ILE A C 1
ATOM 579 O O . ILE A 1 72 ? 0.734 10.309 2.579 1.00 93.94 72 ILE A O 1
ATOM 583 N N . ARG A 1 73 ? 2.906 10.579 2.107 1.00 92.06 73 ARG A N 1
ATOM 584 C CA . ARG A 1 73 ? 2.845 12.007 1.785 1.00 92.06 73 ARG A CA 1
ATOM 585 C C . ARG A 1 73 ? 2.623 12.234 0.294 1.00 92.06 73 ARG A C 1
ATOM 587 O O . ARG A 1 73 ? 1.805 13.079 -0.065 1.00 92.06 73 ARG A O 1
ATOM 594 N N . GLY A 1 74 ? 3.300 11.454 -0.541 1.00 92.69 74 GLY A N 1
ATOM 595 C CA . GLY A 1 74 ? 3.229 11.525 -1.996 1.00 92.69 74 GLY A CA 1
ATOM 596 C C . GLY A 1 74 ? 3.503 10.165 -2.625 1.00 92.69 74 GLY A C 1
ATOM 597 O O . GLY A 1 74 ? 4.211 9.341 -2.054 1.00 92.69 74 GLY A O 1
ATOM 598 N N . LEU A 1 75 ? 2.913 9.914 -3.792 1.00 95.12 75 LEU A N 1
ATOM 599 C CA . LEU A 1 75 ? 3.119 8.680 -4.545 1.00 95.12 75 LEU A CA 1
ATOM 600 C C . LEU A 1 75 ? 3.135 8.990 -6.038 1.00 95.12 75 LEU A C 1
ATOM 602 O O . LEU A 1 75 ? 2.249 9.683 -6.546 1.00 95.12 75 LEU A O 1
ATOM 606 N N . ARG A 1 76 ? 4.122 8.441 -6.747 1.00 95.69 76 ARG A N 1
ATOM 607 C CA . ARG A 1 76 ? 4.279 8.596 -8.193 1.00 95.69 76 ARG A CA 1
ATOM 608 C C . ARG A 1 76 ? 4.604 7.259 -8.847 1.00 95.69 76 ARG A C 1
ATOM 610 O O . ARG A 1 76 ? 5.510 6.562 -8.415 1.00 95.69 76 ARG A O 1
ATOM 617 N N . VAL A 1 77 ? 3.901 6.934 -9.930 1.00 96.69 77 VAL A N 1
ATOM 618 C CA . VAL A 1 77 ? 4.240 5.784 -10.784 1.00 96.69 77 VAL A CA 1
ATOM 619 C C . VAL A 1 77 ? 5.481 6.104 -11.618 1.00 96.69 77 VAL A C 1
ATOM 621 O O . VAL A 1 77 ? 5.565 7.198 -12.191 1.00 96.69 77 VAL A O 1
ATOM 624 N N . ILE A 1 78 ? 6.401 5.141 -11.701 1.00 94.19 78 ILE A N 1
ATOM 625 C CA . ILE A 1 78 ? 7.636 5.200 -12.497 1.00 94.19 78 ILE A CA 1
ATOM 626 C C . ILE A 1 78 ? 7.704 4.084 -13.540 1.00 94.19 78 ILE A C 1
ATOM 628 O O . ILE A 1 78 ? 7.102 3.005 -13.317 1.00 94.19 78 ILE A O 1
#

pLDDT: mean 91.18, std 7.79, range [66.62, 97.81]

Sequence (78 aa):
MAHFELPSAIALLGKTVEVELTWEEDPQPLVCQTRIVGLAIKVEGIYENPHFLTVDIDEPSRYPEELFWSQIRGLRVI

Secondary structure (DSSP, 8-state):
-----HHHHHHTTT-EEEEEE--SS-SSPEEEEEEEEEEE--BTTTB---EEEEEESSS--SSPEEEETTTEEEEEE-

Foldseek 3Di:
DADDDPVRLVVQAQFWKWFFFDDPVDPHTDIAIWGFHAWDDDDPPPHHWIFTFIAGPVDGDPGTDTGTRVGTPDMDTD

Radius of gyration: 12.3 Å; chains: 1; bounding box: 33×29×27 Å